Protein AF-A0A957V3U7-F1 (afdb_monomer_lite)

Secondary structure (DSSP, 8-state):
-BSSGGG--SS--PPPEEEETTEEEE-GGGG----TTHHHHT--B--HHHHHHHHHHHHTT-S---SPPPSSS-HHHHHHHTS-SEEPPPEEE--STTS--EEEEEEE-SSSEEEEETTTEEEEEEEEEETTEEEEEEEEGGGTEEEEEEE-BTT------

Sequence (161 aa):
TCWNVDGTTVLSVARGYEEVDGAWVEEPLAWMRSAGDTAAFGGLYTTVEELARWVALFLSAWPPREGDEPAVLRRASLREMQQAATARPPWLAGTALGEQAAPEAGGYGFGLFAGTAAGLGRIVQHAGGLPGFGSHMAWLPDRDLGVIAFANRTYAPAVPI

Radius of gyration: 17.79 Å; chains: 1; bounding box: 42×41×52 Å

Structure (mmCIF, N/CA/C/O backbone):
data_AF-A0A957V3U7-F1
#
_entry.id   AF-A0A957V3U7-F1
#
loop_
_atom_site.group_PDB
_atom_site.id
_atom_site.type_symbol
_atom_site.label_atom_id
_atom_site.label_alt_id
_atom_site.label_comp_id
_atom_site.label_asym_id
_atom_site.label_entity_id
_atom_site.label_seq_id
_atom_site.pdbx_PDB_ins_code
_atom_site.Cartn_x
_atom_site.Cartn_y
_atom_site.Cartn_z
_atom_site.occupancy
_atom_site.B_iso_or_equiv
_atom_site.auth_seq_id
_atom_site.auth_comp_id
_atom_site.auth_asym_id
_atom_site.auth_atom_id
_atom_site.pdbx_PDB_model_num
ATOM 1 N N . THR A 1 1 ? 8.847 -14.259 0.372 1.00 84.19 1 THR A N 1
ATOM 2 C CA . THR A 1 1 ? 9.355 -12.875 0.466 1.00 84.19 1 THR A CA 1
ATOM 3 C C . THR A 1 1 ? 10.841 -12.877 0.742 1.00 84.19 1 THR A C 1
ATOM 5 O O . THR A 1 1 ? 11.280 -13.671 1.566 1.00 84.19 1 THR A O 1
ATOM 8 N N . CYS A 1 2 ? 11.615 -12.037 0.055 1.00 87.81 2 CYS A N 1
ATOM 9 C CA . CYS A 1 2 ? 13.062 -11.904 0.253 1.00 87.81 2 CYS A CA 1
ATOM 10 C C . CYS A 1 2 ? 13.533 -10.471 -0.049 1.00 87.81 2 CYS A C 1
ATOM 12 O O . CYS A 1 2 ? 12.790 -9.681 -0.624 1.00 87.81 2 CYS A O 1
ATOM 14 N N . TRP A 1 3 ? 14.759 -10.135 0.350 1.00 85.38 3 TRP A N 1
ATOM 15 C CA . TRP A 1 3 ? 15.342 -8.801 0.137 1.00 85.38 3 TRP A CA 1
ATOM 16 C C . TRP A 1 3 ? 16.132 -8.690 -1.167 1.00 85.38 3 TRP A C 1
ATOM 18 O O . TRP A 1 3 ? 16.316 -7.615 -1.707 1.00 85.38 3 TRP A O 1
ATOM 28 N N . ASN A 1 4 ? 16.633 -9.797 -1.698 1.00 86.00 4 ASN A N 1
ATOM 29 C CA . ASN A 1 4 ? 17.407 -9.792 -2.933 1.00 86.00 4 ASN A CA 1
ATOM 30 C C . ASN A 1 4 ? 16.927 -10.939 -3.805 1.00 86.00 4 ASN A C 1
ATOM 32 O O . ASN A 1 4 ? 16.662 -12.016 -3.272 1.00 86.00 4 ASN A O 1
ATOM 36 N N . VAL A 1 5 ? 16.866 -10.720 -5.121 1.00 80.75 5 VAL A N 1
ATOM 37 C CA . VAL A 1 5 ? 16.423 -11.735 -6.089 1.00 80.75 5 VAL A CA 1
ATOM 38 C C . VAL A 1 5 ? 17.203 -13.046 -5.948 1.00 80.75 5 VAL A C 1
ATOM 40 O O . VAL A 1 5 ? 16.593 -14.107 -5.964 1.00 80.75 5 VAL A O 1
ATOM 43 N N . ASP A 1 6 ? 18.508 -12.990 -5.664 1.00 83.06 6 ASP A N 1
ATOM 44 C CA . ASP A 1 6 ? 19.353 -14.179 -5.444 1.00 83.06 6 ASP A CA 1
ATOM 45 C C . ASP A 1 6 ? 18.945 -15.010 -4.213 1.00 83.06 6 ASP A C 1
ATOM 47 O O . ASP A 1 6 ? 19.326 -16.169 -4.081 1.00 83.06 6 ASP A O 1
ATOM 51 N N . GLY A 1 7 ? 18.203 -14.411 -3.279 1.00 81.56 7 GLY A N 1
ATOM 52 C CA . GLY A 1 7 ? 17.672 -15.073 -2.088 1.00 81.56 7 GLY A CA 1
ATOM 53 C C . GLY A 1 7 ? 16.303 -15.717 -2.306 1.00 81.56 7 GLY A C 1
ATOM 54 O O . GLY A 1 7 ? 15.705 -16.207 -1.347 1.00 81.56 7 GLY A O 1
ATOM 55 N N . THR A 1 8 ? 15.769 -15.676 -3.528 1.00 81.06 8 THR A N 1
ATOM 56 C CA . THR A 1 8 ? 14.472 -16.264 -3.843 1.00 81.06 8 THR A CA 1
ATOM 57 C C . THR A 1 8 ? 14.552 -17.785 -3.949 1.00 81.06 8 THR A C 1
ATOM 59 O O . THR A 1 8 ? 15.500 -18.344 -4.493 1.00 81.06 8 THR A O 1
ATOM 62 N N . THR A 1 9 ? 13.525 -18.471 -3.452 1.00 76.12 9 TH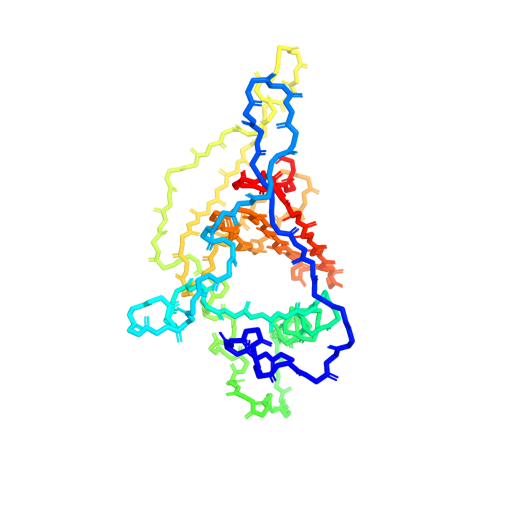R A N 1
ATOM 63 C CA . THR A 1 9 ? 13.354 -19.924 -3.613 1.00 76.12 9 THR A CA 1
ATOM 64 C C . THR A 1 9 ? 12.350 -20.274 -4.712 1.00 76.12 9 THR A C 1
ATOM 66 O O . THR A 1 9 ? 12.140 -21.453 -4.995 1.00 76.12 9 THR A O 1
ATOM 69 N N . VAL A 1 10 ? 11.709 -19.270 -5.326 1.00 75.19 10 VAL A N 1
ATOM 70 C CA . VAL A 1 10 ? 10.730 -19.479 -6.401 1.00 75.19 10 VAL A CA 1
ATOM 71 C C . VAL A 1 10 ? 11.396 -19.514 -7.774 1.00 75.19 10 VAL A C 1
ATOM 73 O O . VAL A 1 10 ? 12.395 -18.845 -8.017 1.00 75.19 10 VAL A O 1
ATOM 76 N N . LEU A 1 11 ? 10.799 -20.280 -8.689 1.00 64.69 11 LEU A N 1
ATOM 77 C CA . LEU A 1 11 ? 11.356 -20.544 -10.020 1.00 64.69 11 LEU A CA 1
ATOM 78 C C . LEU A 1 11 ? 11.263 -19.355 -10.990 1.00 64.69 11 LEU A C 1
ATOM 80 O O . LEU A 1 11 ? 11.970 -19.341 -11.993 1.00 64.69 11 LEU A O 1
ATOM 84 N N . SER A 1 12 ? 10.402 -18.366 -10.724 1.00 81.81 12 SER A N 1
ATOM 85 C CA . SER A 1 12 ? 10.216 -17.213 -11.610 1.00 81.81 12 SER A CA 1
ATOM 86 C C . SER A 1 12 ? 9.980 -15.922 -10.834 1.00 81.81 12 SER A C 1
ATOM 88 O O . SER A 1 12 ? 9.077 -15.853 -9.998 1.00 81.81 12 SER A O 1
ATOM 90 N N . VAL A 1 13 ? 10.743 -14.886 -11.173 1.00 88.31 13 VAL A N 1
ATOM 91 C CA . VAL A 1 13 ? 10.551 -13.508 -10.704 1.00 88.31 13 VAL A CA 1
ATOM 92 C C . VAL A 1 13 ? 10.207 -12.639 -11.913 1.00 88.31 13 VAL A C 1
ATOM 94 O O . VAL A 1 13 ? 10.735 -12.858 -13.005 1.00 88.31 13 VAL A O 1
ATOM 97 N N . ALA A 1 14 ? 9.286 -11.688 -11.740 1.00 90.81 14 ALA A N 1
ATOM 98 C CA . ALA A 1 14 ? 8.905 -10.770 -12.809 1.00 90.81 14 ALA A CA 1
ATOM 99 C C . ALA A 1 14 ? 10.104 -9.906 -13.223 1.00 90.81 14 ALA A C 1
ATOM 101 O O . ALA A 1 14 ? 10.810 -9.387 -12.363 1.00 90.81 14 ALA A O 1
ATOM 102 N N . ARG A 1 15 ? 10.314 -9.739 -14.533 1.00 91.62 15 ARG A N 1
ATOM 103 C CA . ARG A 1 15 ? 11.312 -8.800 -15.065 1.00 91.62 15 ARG A CA 1
ATOM 104 C C . ARG A 1 15 ? 10.721 -7.406 -15.163 1.00 91.62 15 ARG A C 1
ATOM 106 O O . ARG A 1 15 ? 9.551 -7.298 -15.531 1.00 91.62 15 ARG A O 1
ATOM 113 N N . GLY A 1 16 ? 11.514 -6.386 -14.858 1.00 93.00 16 GLY A N 1
ATOM 114 C CA . GLY A 1 16 ? 11.103 -4.989 -14.957 1.00 93.00 16 GLY A CA 1
ATOM 115 C C . GLY A 1 16 ? 11.431 -4.386 -16.319 1.00 93.00 16 GLY A C 1
ATOM 116 O O . GLY A 1 16 ? 12.449 -4.730 -16.918 1.00 93.00 16 GLY A O 1
ATOM 117 N N . TYR A 1 17 ? 10.573 -3.491 -16.803 1.00 94.69 17 TYR A N 1
ATOM 118 C CA . TYR A 1 17 ? 10.708 -2.877 -18.126 1.00 94.69 17 TYR A CA 1
ATOM 119 C C . TYR A 1 17 ? 10.544 -1.357 -18.083 1.00 94.69 17 TYR A C 1
ATOM 121 O O . TYR A 1 17 ? 9.759 -0.836 -17.295 1.00 94.69 17 TYR A O 1
ATOM 129 N N . GLU A 1 18 ? 11.209 -0.654 -18.989 1.00 94.88 18 GLU A N 1
ATOM 130 C CA . GLU A 1 18 ? 10.955 0.749 -19.322 1.00 94.88 18 GLU A CA 1
ATOM 131 C C . GLU A 1 18 ? 10.466 0.852 -20.777 1.00 94.88 18 GLU A C 1
ATOM 133 O O . GLU A 1 18 ? 10.725 -0.026 -21.603 1.00 94.88 18 GLU A O 1
ATOM 138 N N . GLU A 1 19 ? 9.714 1.905 -21.089 1.00 92.25 19 GLU A N 1
ATOM 139 C CA . GLU A 1 19 ? 9.327 2.223 -22.462 1.00 92.25 19 GLU A CA 1
ATOM 140 C C . GLU A 1 19 ? 10.320 3.228 -23.055 1.00 92.25 19 GLU A C 1
ATOM 142 O O . GLU A 1 19 ? 10.407 4.362 -22.589 1.00 92.25 19 GLU A O 1
ATOM 147 N N . VAL A 1 20 ? 11.043 2.819 -24.097 1.00 93.31 20 VAL A N 1
ATOM 148 C CA . VAL A 1 20 ? 12.024 3.647 -24.812 1.00 93.31 20 VAL A CA 1
ATOM 149 C C . VAL A 1 20 ? 11.643 3.665 -26.286 1.00 93.31 20 VAL A C 1
ATOM 151 O O . VAL A 1 20 ? 11.543 2.611 -26.911 1.00 93.31 20 VAL A O 1
ATOM 154 N N . ASP A 1 21 ? 11.382 4.854 -26.835 1.00 93.94 21 ASP A N 1
ATOM 155 C CA . ASP A 1 21 ? 10.975 5.053 -28.236 1.00 93.94 21 ASP A CA 1
ATOM 156 C C . ASP A 1 21 ? 9.797 4.153 -28.683 1.00 93.94 21 ASP A C 1
ATOM 158 O O . ASP A 1 21 ? 9.738 3.678 -29.817 1.00 93.94 21 ASP A O 1
ATOM 162 N N . GLY A 1 22 ? 8.843 3.901 -27.776 1.00 91.69 22 GLY A N 1
ATOM 163 C CA . GLY A 1 22 ? 7.665 3.057 -28.024 1.00 91.69 22 GLY A CA 1
ATOM 164 C C . GLY A 1 22 ? 7.927 1.544 -27.970 1.00 91.69 22 GLY A C 1
ATOM 165 O O . GLY A 1 22 ? 7.033 0.758 -28.289 1.00 91.69 22 GLY A O 1
ATOM 166 N N . ALA A 1 23 ? 9.126 1.118 -27.565 1.00 93.75 23 ALA A N 1
ATOM 167 C CA . ALA A 1 23 ? 9.478 -0.279 -27.341 1.00 93.75 23 ALA A CA 1
ATOM 168 C C . ALA A 1 23 ? 9.684 -0.575 -25.849 1.00 93.75 23 ALA A C 1
ATOM 170 O O . ALA A 1 23 ? 10.213 0.244 -25.099 1.00 93.75 23 ALA A O 1
ATOM 171 N N . TRP A 1 24 ? 9.305 -1.781 -25.423 1.00 93.75 24 TRP A N 1
ATOM 172 C CA . TRP A 1 24 ? 9.586 -2.274 -24.075 1.00 93.75 24 TRP A CA 1
ATOM 173 C C . TRP A 1 24 ? 11.013 -2.809 -23.998 1.00 93.75 24 TRP A C 1
ATOM 175 O O . TRP A 1 24 ? 11.347 -3.792 -24.664 1.00 93.75 24 TRP A O 1
ATOM 185 N N . VAL A 1 25 ? 11.837 -2.183 -23.166 1.00 95.44 25 VAL A N 1
ATOM 186 C CA . VAL A 1 25 ? 13.231 -2.569 -22.924 1.00 95.44 25 VAL A CA 1
ATOM 187 C C . VAL A 1 25 ? 13.364 -3.024 -21.475 1.00 95.44 25 VAL A C 1
ATOM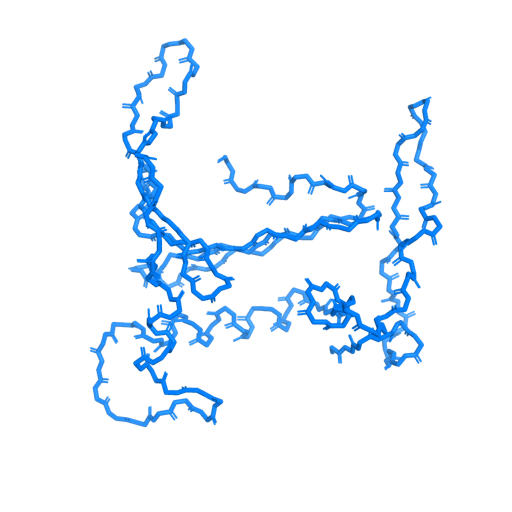 189 O O . VAL A 1 25 ? 12.765 -2.432 -20.583 1.00 95.44 25 VAL A O 1
ATOM 192 N N . GLU A 1 26 ? 14.097 -4.113 -21.229 1.00 94.88 26 GLU A N 1
ATOM 193 C CA . GLU A 1 26 ? 14.347 -4.581 -19.859 1.00 94.88 26 GLU A CA 1
ATOM 194 C C . GLU A 1 26 ? 15.149 -3.520 -19.089 1.00 94.88 26 GLU A C 1
ATOM 196 O O . GLU A 1 26 ? 16.177 -3.049 -19.572 1.00 94.88 26 GLU A O 1
ATOM 201 N N . GLU A 1 27 ? 14.663 -3.143 -17.907 1.00 93.44 27 GLU A N 1
ATOM 202 C CA . GLU A 1 27 ? 15.236 -2.078 -17.084 1.00 93.44 27 GLU A CA 1
ATOM 203 C C . GLU A 1 27 ? 16.462 -2.599 -16.307 1.00 93.44 27 GLU A C 1
ATOM 205 O O . GLU A 1 27 ? 16.311 -3.470 -15.442 1.00 93.44 27 GLU A O 1
ATOM 210 N N . PRO A 1 28 ? 17.676 -2.066 -16.544 1.00 85.56 28 PRO A N 1
ATOM 211 C CA . PRO A 1 28 ? 18.885 -2.535 -15.866 1.00 85.56 28 PRO A CA 1
ATOM 212 C C . PRO A 1 28 ? 18.845 -2.395 -14.339 1.00 85.56 28 PRO A C 1
ATOM 214 O O . PRO A 1 28 ? 19.421 -3.222 -13.629 1.00 85.56 28 PRO A O 1
ATOM 217 N N . LEU A 1 29 ? 18.171 -1.365 -13.817 1.00 83.25 29 LEU A N 1
ATOM 218 C CA . LEU A 1 29 ? 18.064 -1.113 -12.378 1.00 83.25 29 LEU A CA 1
ATOM 219 C C . LEU A 1 29 ? 16.953 -1.922 -11.691 1.00 83.25 29 LEU A C 1
ATOM 221 O O . LEU A 1 29 ? 16.862 -1.895 -10.463 1.00 83.25 29 LEU A O 1
ATOM 225 N N . ALA A 1 30 ? 16.153 -2.688 -12.441 1.00 81.12 30 ALA A N 1
ATOM 226 C CA . ALA A 1 30 ? 15.091 -3.539 -11.901 1.00 81.12 30 ALA A CA 1
ATOM 227 C C . ALA A 1 30 ? 15.636 -4.565 -10.892 1.00 81.12 30 ALA A C 1
ATOM 229 O O . ALA A 1 30 ? 14.970 -4.937 -9.931 1.00 81.12 30 ALA A O 1
ATOM 230 N N . TRP A 1 31 ? 16.884 -4.990 -11.075 1.00 78.81 31 TRP A N 1
ATOM 231 C CA . TRP A 1 31 ? 17.537 -5.999 -10.243 1.00 78.81 31 TRP A CA 1
ATOM 232 C C . TRP A 1 31 ? 18.483 -5.397 -9.205 1.00 78.81 31 TRP A C 1
ATOM 234 O O . TRP A 1 31 ? 19.395 -6.073 -8.721 1.00 78.81 31 TRP A O 1
ATOM 244 N N . MET A 1 32 ? 18.298 -4.116 -8.869 1.00 78.00 32 MET A N 1
ATOM 245 C CA . MET A 1 32 ? 19.089 -3.464 -7.835 1.00 78.00 32 MET A CA 1
ATOM 246 C C . MET A 1 32 ? 19.007 -4.267 -6.531 1.00 78.00 32 MET A C 1
ATOM 248 O O . MET A 1 32 ? 17.928 -4.632 -6.053 1.00 78.00 32 MET A O 1
ATOM 252 N N . ARG A 1 33 ? 20.177 -4.558 -5.953 1.00 81.81 33 ARG A N 1
ATOM 253 C CA . ARG A 1 33 ? 20.256 -5.244 -4.664 1.00 81.81 33 ARG A CA 1
ATOM 254 C C . ARG A 1 33 ? 19.745 -4.323 -3.564 1.00 81.81 33 ARG A C 1
ATOM 256 O O . ARG A 1 33 ? 20.143 -3.165 -3.480 1.00 81.81 33 ARG A O 1
ATOM 263 N N . SER A 1 34 ? 18.929 -4.881 -2.683 1.00 82.81 34 SER A N 1
ATOM 264 C CA . SER A 1 34 ? 18.507 -4.257 -1.436 1.00 82.81 34 SER A CA 1
ATOM 265 C C . SER A 1 34 ? 19.693 -4.187 -0.475 1.00 82.81 34 SER A C 1
ATOM 267 O O . SER A 1 34 ? 19.950 -5.126 0.287 1.00 82.81 34 SER A O 1
ATOM 269 N N . ALA A 1 35 ? 20.435 -3.084 -0.524 1.00 80.56 35 ALA A N 1
ATOM 270 C CA . ALA A 1 35 ? 21.587 -2.802 0.327 1.00 80.56 35 ALA A CA 1
ATOM 271 C C . ALA A 1 35 ? 21.643 -1.314 0.716 1.00 80.56 35 ALA A C 1
ATOM 273 O O . ALA A 1 35 ? 21.176 -0.445 -0.024 1.00 80.56 35 ALA A O 1
ATOM 274 N N . GLY A 1 36 ? 22.221 -1.019 1.885 1.00 81.88 36 GLY A N 1
ATOM 275 C CA . GLY A 1 36 ? 22.235 0.341 2.430 1.00 81.88 36 GLY A CA 1
ATOM 276 C C . GLY A 1 36 ? 20.812 0.875 2.595 1.00 81.88 36 GLY A C 1
ATOM 277 O O . GLY A 1 36 ? 19.919 0.143 3.024 1.00 81.88 36 GLY A O 1
ATOM 278 N N . ASP A 1 37 ? 20.589 2.122 2.194 1.00 75.31 37 ASP A N 1
ATOM 279 C CA . ASP A 1 37 ? 19.302 2.800 2.371 1.00 75.31 37 ASP A CA 1
ATOM 280 C C . ASP A 1 37 ? 18.158 2.132 1.595 1.00 75.31 37 ASP A C 1
ATOM 282 O O . ASP A 1 37 ? 17.022 2.105 2.068 1.00 75.31 37 ASP A O 1
ATOM 286 N N . THR A 1 38 ? 18.444 1.517 0.439 1.00 76.00 38 THR A N 1
ATOM 287 C CA . THR A 1 38 ? 17.414 0.863 -0.398 1.00 76.00 38 THR A CA 1
ATOM 288 C C . THR A 1 38 ? 16.710 -0.283 0.328 1.00 76.00 38 THR A C 1
ATOM 290 O O . THR A 1 38 ? 15.525 -0.532 0.092 1.00 76.00 38 THR A O 1
ATOM 293 N N . ALA A 1 39 ? 17.394 -0.922 1.283 1.00 76.25 39 ALA A N 1
ATOM 294 C CA . ALA A 1 39 ? 16.801 -1.958 2.114 1.00 76.25 39 ALA A CA 1
ATOM 295 C C . ALA A 1 39 ? 15.699 -1.430 3.038 1.00 76.25 39 ALA A C 1
ATOM 297 O O . ALA A 1 39 ? 14.784 -2.175 3.376 1.00 76.25 39 ALA A O 1
ATOM 298 N N . ALA A 1 40 ? 15.750 -0.154 3.420 1.00 80.50 40 ALA A N 1
ATOM 299 C CA . ALA A 1 40 ? 14.768 0.429 4.322 1.00 80.50 40 ALA A CA 1
ATOM 300 C C . ALA A 1 40 ? 13.486 0.887 3.607 1.00 80.50 40 ALA A C 1
ATOM 302 O O . ALA A 1 40 ? 12.427 0.872 4.228 1.00 80.50 40 ALA A O 1
ATOM 303 N N . PHE A 1 41 ? 13.561 1.295 2.332 1.00 83.00 41 PHE A N 1
ATOM 304 C CA . PHE A 1 41 ? 12.433 1.965 1.663 1.00 83.00 41 PHE A CA 1
ATOM 305 C C . PHE A 1 41 ? 11.879 1.271 0.410 1.00 83.00 41 PHE A C 1
ATOM 307 O O . PHE A 1 41 ? 10.804 1.656 -0.044 1.00 83.00 41 PHE A O 1
ATOM 314 N N . GLY A 1 42 ? 12.561 0.275 -0.169 1.00 83.00 42 GLY A N 1
ATOM 315 C CA . GLY A 1 42 ? 12.103 -0.306 -1.442 1.00 83.00 42 GLY A CA 1
ATOM 316 C C . GLY A 1 42 ? 12.623 -1.697 -1.800 1.00 83.00 42 GLY A C 1
ATOM 317 O O . GLY A 1 42 ? 12.244 -2.231 -2.831 1.00 83.00 42 GLY A O 1
ATOM 318 N N . GLY A 1 43 ? 13.464 -2.317 -0.978 1.00 83.50 43 GLY A N 1
ATOM 319 C CA . GLY A 1 43 ? 14.173 -3.546 -1.349 1.00 83.50 43 GLY A CA 1
ATOM 320 C C . GLY A 1 43 ? 13.392 -4.864 -1.256 1.00 83.50 43 GLY A C 1
ATOM 321 O O . GLY A 1 43 ? 13.999 -5.926 -1.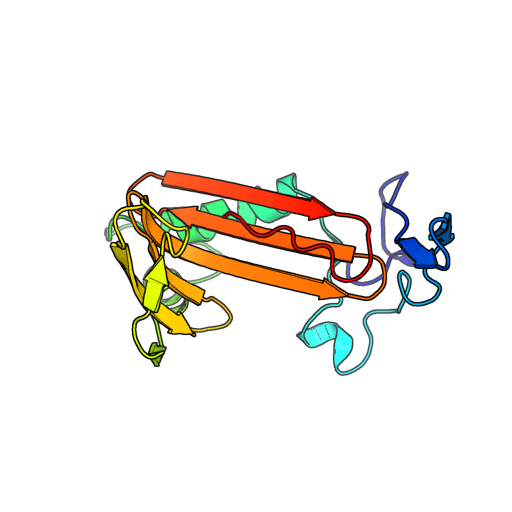353 1.00 83.50 43 GLY A O 1
ATOM 322 N N . LEU A 1 44 ? 12.079 -4.851 -1.004 1.00 88.06 44 LEU A N 1
ATOM 323 C CA . LEU A 1 44 ? 11.331 -6.083 -0.738 1.00 88.06 44 LEU A CA 1
ATOM 324 C C . LEU A 1 44 ? 10.812 -6.742 -2.025 1.00 88.06 44 LEU A C 1
ATOM 326 O O . LEU A 1 44 ? 9.958 -6.193 -2.715 1.00 88.06 44 LEU A O 1
ATOM 330 N N . TYR A 1 45 ? 11.226 -7.984 -2.268 1.00 88.44 45 TYR A N 1
ATOM 331 C CA . TYR A 1 45 ? 10.637 -8.862 -3.277 1.00 88.44 45 TYR A CA 1
ATOM 332 C C . TYR A 1 45 ? 9.564 -9.738 -2.626 1.00 88.44 45 TYR A C 1
ATOM 334 O O . TYR A 1 45 ? 9.830 -10.520 -1.703 1.00 88.44 45 TYR A O 1
ATOM 342 N N . THR A 1 46 ? 8.331 -9.619 -3.108 1.00 91.12 46 THR A N 1
ATOM 343 C CA . THR A 1 46 ? 7.157 -10.251 -2.500 1.00 91.12 46 THR A CA 1
ATOM 344 C C . THR A 1 46 ? 6.144 -10.693 -3.558 1.00 91.12 46 THR A C 1
ATOM 346 O O . THR A 1 46 ? 6.331 -10.465 -4.751 1.00 91.12 46 THR A O 1
ATOM 349 N N . THR A 1 47 ? 5.073 -11.351 -3.123 1.00 92.44 47 THR A N 1
ATOM 350 C CA . THR A 1 47 ? 3.942 -11.746 -3.969 1.00 92.44 47 THR A CA 1
ATOM 351 C C . THR A 1 47 ? 2.672 -11.031 -3.519 1.00 92.44 47 THR A C 1
ATOM 353 O O . THR A 1 47 ? 2.593 -10.510 -2.403 1.00 92.44 47 THR A O 1
ATOM 356 N N . VAL A 1 48 ? 1.653 -11.029 -4.383 1.00 94.44 48 VAL A N 1
ATOM 357 C CA . VAL A 1 48 ? 0.318 -10.522 -4.028 1.00 94.44 48 VAL A CA 1
ATOM 358 C C . VAL A 1 48 ? -0.246 -11.284 -2.828 1.00 94.44 48 VAL A C 1
ATOM 360 O O . VAL A 1 48 ? -0.842 -10.678 -1.948 1.00 94.44 48 VAL A O 1
ATOM 363 N N . GLU A 1 49 ? -0.010 -12.595 -2.750 1.00 94.81 49 GLU A N 1
ATOM 364 C CA . GLU A 1 49 ? -0.487 -13.441 -1.652 1.00 94.81 49 GLU A CA 1
ATOM 365 C C . GLU A 1 49 ? 0.128 -13.052 -0.295 1.00 94.81 49 GLU A C 1
ATOM 367 O O . GLU A 1 49 ? -0.575 -12.959 0.712 1.00 94.81 49 GLU A O 1
ATOM 372 N N . GLU A 1 50 ? 1.431 -12.767 -0.263 1.00 93.94 50 GLU A N 1
ATOM 373 C CA . GLU A 1 50 ? 2.116 -12.327 0.957 1.00 93.94 50 GLU A CA 1
ATOM 374 C C . GLU A 1 50 ? 1.686 -10.916 1.374 1.00 93.94 50 GLU A C 1
ATOM 376 O O . GLU A 1 50 ? 1.434 -10.668 2.555 1.00 93.94 50 GLU A O 1
ATOM 381 N N . LEU A 1 51 ? 1.529 -9.989 0.419 1.00 95.00 51 LEU A N 1
ATOM 382 C CA . LEU A 1 51 ? 0.965 -8.675 0.734 1.00 95.00 51 LEU A CA 1
ATOM 383 C C . LEU A 1 51 ? -0.502 -8.764 1.166 1.00 95.00 51 LEU A C 1
ATOM 385 O O . LEU A 1 51 ? -0.915 -7.977 2.010 1.00 95.00 51 LEU A O 1
ATOM 389 N N . ALA A 1 52 ? -1.281 -9.728 0.672 1.00 96.94 52 ALA A N 1
ATOM 390 C CA . ALA A 1 52 ? -2.658 -9.927 1.118 1.00 96.94 52 ALA A CA 1
ATOM 391 C C . ALA A 1 52 ? -2.715 -10.334 2.596 1.00 96.94 52 ALA A C 1
ATOM 393 O O . ALA A 1 52 ? -3.546 -9.811 3.335 1.00 96.94 52 ALA A O 1
ATOM 394 N N . ARG A 1 53 ? -1.790 -11.184 3.067 1.00 96.25 53 ARG A N 1
ATOM 395 C CA . ARG A 1 53 ? -1.639 -11.483 4.506 1.00 96.25 53 ARG A CA 1
ATOM 396 C C . ARG A 1 53 ? -1.299 -10.233 5.318 1.00 96.25 53 ARG A C 1
ATOM 398 O O . ARG A 1 53 ? -1.842 -10.034 6.402 1.00 96.25 53 ARG A O 1
ATOM 405 N N . TRP A 1 54 ? -0.422 -9.382 4.791 1.00 95.38 54 TRP A N 1
ATOM 406 C CA . TRP A 1 54 ? -0.047 -8.122 5.432 1.00 95.38 54 TRP A CA 1
ATOM 407 C C . TRP A 1 54 ? -1.213 -7.120 5.486 1.00 95.38 54 TRP A C 1
ATOM 409 O O . TRP A 1 54 ? -1.482 -6.555 6.543 1.00 95.38 54 TRP A O 1
ATOM 419 N N . VAL A 1 55 ? -1.979 -6.960 4.403 1.00 97.50 55 VAL A N 1
ATOM 420 C CA . VAL A 1 55 ? -3.201 -6.136 4.389 1.00 97.50 55 VAL A CA 1
ATOM 421 C C . VAL A 1 55 ? -4.253 -6.706 5.346 1.00 97.50 55 VAL A C 1
ATOM 423 O O . VAL A 1 55 ? -4.860 -5.953 6.105 1.00 97.50 55 VAL A O 1
ATOM 426 N N . ALA A 1 56 ? -4.422 -8.031 5.390 1.00 97.12 56 ALA A N 1
ATOM 427 C CA . ALA A 1 56 ? -5.334 -8.688 6.325 1.00 97.12 56 ALA A CA 1
ATOM 428 C C . ALA A 1 56 ? -4.954 -8.426 7.793 1.00 97.12 56 ALA A C 1
ATOM 430 O O . ALA A 1 56 ? -5.836 -8.241 8.632 1.00 97.12 56 ALA A O 1
ATOM 431 N N . LEU A 1 57 ? -3.657 -8.329 8.114 1.00 97.19 57 LEU A N 1
ATOM 432 C CA . LEU A 1 57 ? -3.204 -7.919 9.446 1.00 97.19 57 LEU A CA 1
ATOM 433 C C . LEU A 1 57 ? -3.698 -6.502 9.793 1.00 97.19 57 LEU A C 1
ATOM 435 O O . LEU A 1 57 ? -4.218 -6.299 10.891 1.00 97.19 57 LEU A O 1
ATOM 439 N N . PHE A 1 58 ? -3.606 -5.538 8.872 1.00 97.75 58 PHE A N 1
ATOM 440 C CA . PHE A 1 58 ? -4.122 -4.179 9.095 1.00 97.75 58 PHE A CA 1
ATOM 441 C C . PHE A 1 58 ? -5.645 -4.117 9.200 1.00 97.75 58 PHE A C 1
ATOM 443 O O . PHE A 1 58 ? -6.161 -3.405 10.069 1.00 97.75 58 PHE A O 1
ATOM 450 N N . LEU A 1 59 ? -6.356 -4.869 8.357 1.00 97.75 59 LEU A N 1
ATOM 451 C CA . LEU A 1 59 ? -7.814 -4.984 8.403 1.00 97.75 59 LEU A CA 1
ATOM 452 C C . LEU A 1 59 ? -8.284 -5.589 9.730 1.00 97.75 59 LEU A C 1
ATOM 454 O O . LEU A 1 59 ? -9.206 -5.059 10.345 1.00 97.75 59 LEU A O 1
ATOM 458 N N . SER A 1 60 ? -7.567 -6.588 10.258 1.00 96.00 60 SER A N 1
ATOM 459 C CA . SER A 1 60 ? -7.888 -7.234 11.542 1.00 96.00 60 SER A CA 1
ATOM 460 C C . SER A 1 60 ? -7.875 -6.287 12.753 1.00 96.00 60 SER A C 1
ATOM 462 O O . SER A 1 60 ? -8.366 -6.637 13.834 1.00 96.00 60 SER A O 1
ATOM 464 N N . ALA A 1 61 ? -7.315 -5.081 12.589 1.00 96.62 61 ALA A N 1
ATOM 465 C CA . ALA A 1 61 ? -7.315 -4.043 13.608 1.00 96.62 61 ALA A CA 1
ATOM 466 C C . ALA A 1 61 ? -8.679 -3.351 13.794 1.00 96.62 61 ALA A C 1
ATOM 468 O O . ALA A 1 61 ? -8.847 -2.594 14.763 1.00 96.62 61 ALA A O 1
ATOM 469 N N . TRP A 1 62 ? -9.630 -3.632 12.897 1.00 95.62 62 TRP A N 1
ATOM 470 C CA . TRP A 1 62 ? -10.966 -3.054 12.841 1.00 95.62 62 TRP A CA 1
ATOM 471 C C . TRP A 1 62 ? -12.063 -4.140 12.843 1.00 95.62 62 TRP A C 1
ATOM 473 O O . TRP A 1 62 ? -11.855 -5.221 12.299 1.00 95.62 62 TRP A O 1
ATOM 483 N N . PRO A 1 63 ? -13.234 -3.870 13.453 1.00 95.19 63 PRO A N 1
ATOM 484 C CA . PRO A 1 63 ? -13.495 -2.756 14.368 1.00 95.19 63 PRO A CA 1
ATOM 485 C C . PRO A 1 63 ? -12.671 -2.881 15.671 1.00 95.19 63 PRO A C 1
ATOM 487 O O . PRO A 1 63 ? -12.143 -3.955 15.975 1.00 95.19 63 PRO A O 1
ATOM 490 N N . PRO A 1 64 ? -12.522 -1.797 16.460 1.00 93.88 64 PRO A N 1
ATOM 491 C CA . PRO A 1 64 ? -11.838 -1.862 17.745 1.00 93.88 64 PRO A CA 1
ATOM 492 C C . PRO A 1 64 ? -12.536 -2.857 18.671 1.00 93.88 64 PRO A C 1
ATOM 494 O O . PRO A 1 64 ? -13.754 -2.821 18.837 1.00 93.88 64 PRO A O 1
ATOM 497 N N . ARG A 1 65 ? -11.750 -3.745 19.272 1.00 94.25 65 ARG A N 1
ATOM 498 C CA . ARG A 1 65 ? -12.229 -4.787 20.176 1.00 94.25 65 ARG A CA 1
ATOM 499 C C . ARG A 1 65 ? -11.138 -5.189 21.156 1.00 94.25 65 ARG A C 1
ATOM 501 O O . ARG A 1 65 ? -9.951 -4.995 20.871 1.00 94.25 65 ARG A O 1
ATOM 508 N N . GLU A 1 66 ? -11.571 -5.789 22.255 1.00 92.00 66 GLU A N 1
ATOM 509 C CA . GLU A 1 66 ? -10.724 -6.486 23.222 1.00 92.00 66 GLU A CA 1
ATOM 510 C C . GLU A 1 66 ? -10.431 -7.930 22.766 1.00 92.00 66 GLU A C 1
ATOM 512 O O . GLU A 1 66 ? -11.030 -8.433 21.805 1.00 92.00 66 GLU A O 1
ATOM 517 N N . GLY A 1 67 ? -9.508 -8.597 23.461 1.00 92.31 67 GLY A N 1
ATOM 518 C CA . GLY A 1 67 ? -9.119 -9.993 23.230 1.00 92.31 67 GLY A CA 1
ATOM 519 C C . GLY A 1 67 ? -7.705 -10.139 22.668 1.00 92.31 67 GLY A C 1
ATOM 520 O O . GLY A 1 67 ? -6.898 -9.216 22.759 1.00 92.31 67 GLY A O 1
ATOM 521 N N . ASP A 1 68 ? -7.419 -11.301 22.081 1.00 94.25 68 ASP A N 1
ATOM 522 C CA . ASP A 1 68 ? -6.064 -11.673 21.658 1.00 94.25 68 ASP A CA 1
ATOM 523 C C . ASP A 1 68 ? -5.437 -10.651 20.709 1.00 94.25 68 ASP A C 1
ATOM 525 O O . ASP A 1 68 ? -6.049 -10.220 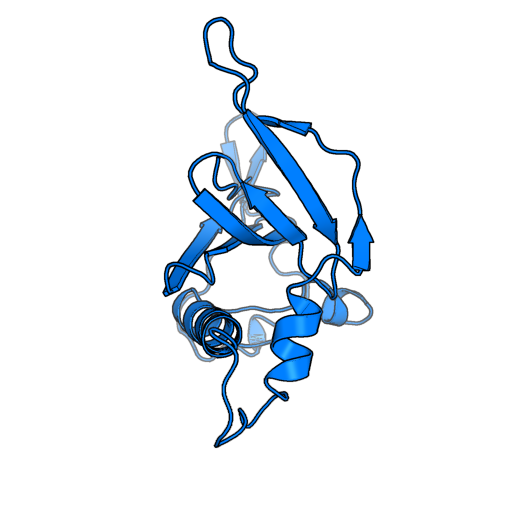19.727 1.00 94.25 68 ASP A O 1
ATOM 529 N N . GLU A 1 69 ? -4.201 -10.265 21.008 1.00 95.88 69 GLU A N 1
ATOM 530 C CA . GLU A 1 69 ? -3.428 -9.313 20.217 1.00 95.88 69 GLU A CA 1
ATOM 531 C C . GLU A 1 69 ? -2.707 -10.010 19.052 1.00 95.88 69 GLU A C 1
ATOM 533 O O . GLU A 1 69 ? -2.269 -11.156 19.195 1.00 95.88 69 GLU A O 1
ATOM 538 N N . PRO A 1 70 ? -2.531 -9.338 17.898 1.00 93.81 70 PRO A N 1
ATOM 539 C CA . PRO A 1 70 ? -1.723 -9.888 16.821 1.00 93.81 70 PRO A CA 1
ATOM 540 C C . PRO A 1 70 ? -0.271 -10.091 17.267 1.00 93.81 70 PRO A C 1
ATOM 542 O O . PRO A 1 70 ? 0.306 -9.256 17.962 1.00 93.81 70 PRO A O 1
ATOM 545 N N . ALA A 1 71 ? 0.344 -11.182 16.812 1.00 91.31 71 ALA A N 1
ATOM 546 C CA . ALA A 1 71 ? 1.686 -11.575 17.246 1.00 91.31 71 ALA A CA 1
ATOM 547 C C . ALA A 1 71 ? 2.795 -10.581 16.845 1.00 91.31 71 ALA A C 1
ATOM 549 O O . ALA A 1 71 ? 3.824 -10.509 17.509 1.00 91.31 71 ALA A O 1
ATOM 550 N N . VAL A 1 72 ? 2.602 -9.835 15.751 1.00 93.81 72 VAL A N 1
ATOM 551 C CA . VAL A 1 72 ? 3.627 -8.943 15.182 1.00 93.81 72 VAL A CA 1
ATOM 552 C C . VAL A 1 72 ? 3.571 -7.544 15.792 1.00 93.81 72 VAL A C 1
ATOM 554 O O . VAL A 1 72 ? 4.605 -6.963 16.110 1.00 93.81 72 VAL A O 1
ATOM 557 N N . LEU A 1 73 ? 2.369 -6.984 15.937 1.00 96.00 73 LEU A N 1
ATOM 558 C CA . LEU A 1 73 ? 2.164 -5.623 16.416 1.00 96.00 73 LEU A CA 1
ATOM 559 C C . LEU A 1 73 ? 0.801 -5.509 17.103 1.00 96.00 73 LEU A C 1
ATOM 561 O O . LEU A 1 73 ? -0.178 -6.103 16.653 1.00 96.00 73 LEU A O 1
ATOM 565 N N . ARG A 1 74 ? 0.726 -4.709 18.173 1.00 96.69 74 ARG A N 1
ATOM 566 C CA . ARG A 1 74 ? -0.530 -4.456 18.892 1.00 96.69 74 ARG A CA 1
ATOM 567 C C . ARG A 1 74 ? -1.590 -3.881 17.957 1.00 96.69 74 ARG A C 1
ATOM 569 O O . ARG A 1 74 ? -1.297 -3.009 17.136 1.00 96.69 74 ARG A O 1
ATOM 576 N N . ARG A 1 75 ? -2.849 -4.264 18.176 1.00 97.12 75 ARG A N 1
ATOM 577 C CA . ARG A 1 75 ? -4.023 -3.750 17.459 1.00 97.12 75 ARG A CA 1
ATOM 578 C C . ARG A 1 75 ? -4.070 -2.225 17.475 1.00 97.12 75 ARG A C 1
ATOM 580 O O . ARG A 1 75 ? -4.372 -1.607 16.461 1.00 97.12 75 ARG A O 1
ATOM 587 N N . ALA A 1 76 ? -3.750 -1.615 18.617 1.00 96.75 76 ALA A N 1
ATOM 588 C CA . ALA A 1 76 ? -3.704 -0.161 18.758 1.00 96.75 76 ALA A CA 1
ATOM 589 C C . ALA A 1 76 ? -2.679 0.487 17.814 1.00 96.75 76 ALA A C 1
ATOM 591 O O . ALA A 1 76 ? -3.029 1.431 17.114 1.00 96.75 76 ALA A O 1
ATOM 592 N N . SER A 1 77 ? -1.467 -0.060 17.724 1.00 97.44 77 SER A N 1
ATOM 593 C CA . SER A 1 77 ? -0.419 0.453 16.836 1.00 97.44 77 SER A CA 1
ATOM 594 C C . SER A 1 77 ? -0.742 0.201 15.360 1.00 97.44 77 SER A C 1
ATOM 596 O O . SER A 1 77 ? -0.529 1.078 14.534 1.00 97.44 77 SER A O 1
ATOM 598 N N . LEU A 1 78 ? -1.360 -0.936 15.015 1.00 97.50 78 LEU A N 1
ATOM 599 C CA . LEU A 1 78 ? -1.872 -1.159 13.655 1.00 97.50 78 LEU A CA 1
ATOM 600 C C . LEU A 1 78 ? -2.926 -0.117 13.260 1.00 97.50 78 LEU A C 1
ATOM 602 O O . LEU A 1 78 ? -2.972 0.296 12.105 1.00 97.50 78 LEU A O 1
ATOM 606 N N . ARG A 1 79 ? -3.781 0.322 14.193 1.00 96.94 79 ARG A N 1
ATOM 607 C CA . ARG A 1 79 ? -4.720 1.427 13.937 1.00 96.94 79 ARG A CA 1
ATOM 608 C C . ARG A 1 79 ? -4.012 2.772 13.842 1.00 96.94 79 ARG A C 1
ATOM 610 O O . ARG A 1 79 ? -4.399 3.576 13.007 1.00 96.94 79 ARG A O 1
ATOM 617 N N . GLU A 1 80 ? -3.001 3.002 14.671 1.00 97.12 80 GLU A N 1
ATOM 618 C CA . GLU A 1 80 ? -2.210 4.234 14.681 1.00 97.12 80 GLU A CA 1
ATOM 619 C C . GLU A 1 80 ? -1.498 4.461 13.340 1.00 97.12 80 GLU A C 1
ATOM 621 O O . GLU A 1 80 ? -1.575 5.547 12.776 1.00 97.12 80 GLU A O 1
ATOM 626 N N . MET A 1 81 ? -0.906 3.413 12.757 1.00 97.69 81 MET A N 1
ATOM 627 C CA . MET A 1 81 ? -0.308 3.486 11.418 1.00 97.69 81 MET A CA 1
ATOM 628 C C . MET A 1 81 ? -1.325 3.885 10.335 1.00 97.69 81 MET A C 1
ATOM 630 O O . MET A 1 81 ? -0.960 4.538 9.362 1.00 97.69 81 MET A O 1
ATOM 634 N N . GLN A 1 82 ? -2.598 3.517 10.519 1.00 97.25 82 GLN A N 1
ATOM 635 C CA . GLN A 1 82 ? -3.718 3.788 9.610 1.00 97.25 82 GLN A CA 1
ATOM 636 C C . GLN A 1 82 ? -4.399 5.147 9.871 1.00 97.25 82 GLN A C 1
ATOM 638 O O . GLN A 1 82 ? -5.518 5.376 9.409 1.00 97.25 82 GLN A O 1
ATOM 643 N N . GLN A 1 83 ? -3.765 6.043 10.631 1.00 95.50 83 GLN A N 1
ATOM 644 C CA . GLN A 1 83 ? -4.248 7.398 10.896 1.00 95.50 83 GLN A CA 1
ATOM 645 C C . GLN A 1 83 ? -3.260 8.430 10.360 1.00 95.50 83 GLN A C 1
ATOM 647 O O . GLN A 1 83 ? -2.048 8.250 10.434 1.00 95.50 83 GLN A O 1
ATOM 652 N N . ALA A 1 84 ? -3.780 9.536 9.827 1.00 95.44 84 ALA A N 1
ATOM 653 C CA . ALA A 1 84 ? -2.943 10.632 9.364 1.00 95.44 84 ALA A CA 1
ATOM 654 C C . ALA A 1 84 ? -2.263 11.320 10.560 1.00 95.44 84 ALA A C 1
ATOM 656 O O . ALA A 1 84 ? -2.917 12.016 11.334 1.00 95.44 84 ALA A O 1
ATOM 657 N N . ALA A 1 85 ? -0.946 11.156 10.677 1.00 94.75 85 ALA A N 1
ATOM 658 C CA . ALA A 1 85 ? -0.111 11.901 11.616 1.00 94.75 85 ALA A CA 1
ATOM 659 C C . ALA A 1 85 ? 0.194 13.313 11.088 1.00 94.75 85 ALA A C 1
ATOM 661 O O . ALA A 1 85 ? 0.372 14.254 11.856 1.00 94.75 85 ALA A O 1
ATOM 662 N N . THR A 1 86 ? 0.243 13.478 9.764 1.00 96.19 86 THR A N 1
ATOM 663 C CA . THR A 1 86 ? 0.371 14.772 9.083 1.00 96.19 86 THR A CA 1
ATOM 664 C C . THR A 1 86 ? -0.727 14.909 8.037 1.00 96.19 86 THR A C 1
ATOM 666 O O . THR A 1 86 ? -0.760 14.155 7.064 1.00 96.19 86 THR A O 1
ATOM 669 N N . ALA A 1 87 ? -1.628 15.871 8.234 1.00 94.81 87 ALA A N 1
ATOM 670 C CA . ALA A 1 87 ? -2.724 16.141 7.310 1.00 94.81 87 ALA A CA 1
ATOM 671 C C . ALA A 1 87 ? -2.230 16.791 6.009 1.00 94.81 87 ALA A C 1
ATOM 673 O O . ALA A 1 87 ? -1.275 17.569 6.002 1.00 94.81 87 ALA A O 1
ATOM 674 N N . ARG A 1 88 ? -2.921 16.500 4.908 1.00 92.12 88 ARG A N 1
ATOM 675 C CA . ARG A 1 88 ? -2.812 17.229 3.642 1.00 92.12 88 ARG A CA 1
ATOM 676 C C . ARG A 1 88 ? -4.028 18.147 3.480 1.00 92.12 88 ARG A C 1
ATOM 678 O O . ARG A 1 88 ? -5.081 17.849 4.050 1.00 92.12 88 ARG A O 1
ATOM 685 N N . PRO A 1 89 ? -3.919 19.247 2.715 1.00 92.00 89 PRO A N 1
ATOM 686 C CA . PRO A 1 89 ? -5.095 20.012 2.319 1.00 92.00 89 PRO A CA 1
ATOM 687 C C . PRO A 1 89 ? -6.121 19.097 1.630 1.00 92.00 89 PRO A C 1
ATOM 689 O O . PRO A 1 89 ? -5.708 18.214 0.875 1.00 92.00 89 PRO A O 1
ATOM 692 N N . PRO A 1 90 ? -7.429 19.279 1.879 1.00 88.69 90 PRO A N 1
ATOM 693 C CA . PRO A 1 90 ? -8.458 18.516 1.181 1.00 88.69 90 PRO A CA 1
ATOM 694 C C . PRO A 1 90 ? -8.423 18.805 -0.325 1.00 88.69 90 PRO A C 1
ATOM 696 O O . PRO A 1 90 ? -8.011 19.889 -0.749 1.00 88.69 90 PRO A O 1
ATOM 699 N N . TRP A 1 91 ? -8.883 17.849 -1.129 1.00 88.31 91 TRP A N 1
ATOM 700 C CA . TRP A 1 91 ? -8.965 17.966 -2.586 1.00 88.31 91 TRP A CA 1
ATOM 701 C C . TRP A 1 91 ? -10.328 17.495 -3.097 1.00 88.31 91 TRP A C 1
ATOM 703 O O . TRP A 1 91 ? -11.133 16.940 -2.351 1.00 88.31 91 TRP A O 1
ATOM 713 N N . LEU A 1 92 ? -10.613 17.773 -4.368 1.00 87.00 92 LEU A N 1
ATOM 714 C CA . LEU A 1 92 ? -11.826 17.312 -5.039 1.00 87.00 92 LEU A CA 1
ATOM 715 C C . LEU A 1 92 ? -11.466 16.163 -5.983 1.00 87.00 92 LEU A C 1
ATOM 717 O O . LEU A 1 92 ? -10.600 16.327 -6.842 1.00 87.00 92 LEU A O 1
ATOM 721 N N . ALA A 1 93 ? -12.137 15.027 -5.825 1.00 80.38 93 ALA A N 1
ATOM 722 C CA . ALA A 1 93 ? -12.182 13.959 -6.816 1.00 80.38 93 ALA A CA 1
ATOM 723 C C . ALA A 1 93 ? -13.220 14.279 -7.907 1.00 80.38 93 ALA A C 1
ATOM 725 O O . ALA A 1 93 ? -14.138 15.073 -7.678 1.00 80.38 93 ALA A O 1
ATOM 726 N N . GLY A 1 94 ? -13.078 13.649 -9.080 1.00 64.62 94 GLY A N 1
ATOM 727 C CA . GLY A 1 94 ? -13.994 13.828 -10.215 1.00 64.62 94 GLY A CA 1
ATOM 728 C C . GLY A 1 94 ? -13.892 15.216 -10.848 1.00 64.62 94 GLY A C 1
ATOM 729 O O . GLY A 1 94 ? -14.851 15.984 -10.853 1.00 64.62 94 GLY A O 1
ATOM 730 N N . THR A 1 95 ? -12.699 15.587 -11.322 1.00 66.44 95 THR A N 1
ATOM 731 C CA . THR A 1 95 ? -12.432 16.914 -11.909 1.00 66.44 95 THR A CA 1
ATOM 732 C C . THR A 1 95 ? -12.714 16.989 -13.412 1.00 66.44 95 THR A C 1
ATOM 734 O O . THR A 1 95 ? -12.435 18.016 -14.037 1.00 66.44 95 THR A O 1
ATOM 737 N N . ALA A 1 96 ? -13.277 15.935 -14.013 1.00 75.75 96 ALA A N 1
ATOM 738 C CA . ALA A 1 96 ? -13.689 15.963 -15.409 1.00 75.75 96 ALA A CA 1
ATOM 739 C C . ALA A 1 96 ? -14.940 16.838 -15.608 1.00 75.75 96 ALA A C 1
ATOM 741 O O . ALA A 1 96 ? -15.792 16.985 -14.729 1.00 75.75 96 ALA A O 1
ATOM 742 N N . LEU A 1 97 ? -15.058 17.440 -16.794 1.00 75.62 97 LEU A N 1
ATOM 743 C CA . LEU A 1 97 ? -16.166 18.336 -17.114 1.00 75.62 97 LEU A CA 1
ATOM 744 C C . LEU A 1 97 ? -17.504 17.574 -17.077 1.00 75.62 97 LEU A C 1
ATOM 746 O O . LEU A 1 97 ? -17.731 16.680 -17.887 1.00 75.62 97 LEU A O 1
ATOM 750 N N . GLY A 1 98 ? -18.397 17.968 -16.165 1.00 76.25 98 GLY A N 1
ATOM 751 C CA . GLY A 1 98 ? -19.721 17.357 -15.993 1.00 76.25 98 GLY A CA 1
ATOM 752 C C . GLY A 1 98 ? -19.807 16.311 -14.878 1.00 76.25 98 GLY A C 1
ATOM 753 O O . GLY A 1 98 ? -20.910 15.857 -14.578 1.00 76.25 98 GLY A O 1
ATOM 754 N N . GLU A 1 99 ? -18.692 15.965 -14.232 1.00 79.31 99 GLU A N 1
ATOM 755 C CA . GLU A 1 99 ? -18.706 15.123 -13.035 1.00 79.31 99 GLU A CA 1
ATOM 756 C C . GLU A 1 99 ? -19.029 15.945 -11.783 1.00 79.31 99 GLU A C 1
ATOM 758 O O . GLU A 1 99 ? -18.657 17.114 -11.646 1.00 79.31 99 GLU A O 1
ATOM 763 N N . GLN A 1 100 ? -19.759 15.331 -10.850 1.00 78.81 100 GLN A N 1
ATOM 764 C CA . GLN A 1 100 ? -19.999 15.942 -9.552 1.00 78.81 100 GLN A CA 1
ATOM 765 C C . GLN A 1 100 ? -18.713 15.855 -8.729 1.00 78.81 100 GLN A C 1
ATOM 767 O O . GLN A 1 100 ? -18.326 14.771 -8.295 1.00 78.81 100 GLN A O 1
ATOM 772 N N . ALA A 1 101 ? -18.092 17.008 -8.479 1.00 83.19 101 ALA A N 1
ATOM 773 C CA . ALA A 1 101 ? -16.929 17.090 -7.610 1.00 83.19 101 ALA A CA 1
ATOM 774 C C . ALA A 1 101 ? -17.260 16.535 -6.217 1.00 83.19 101 ALA A C 1
ATOM 776 O O . ALA A 1 101 ? -18.249 16.936 -5.591 1.00 83.19 101 ALA A O 1
ATOM 777 N N . ALA A 1 102 ? -16.421 15.627 -5.725 1.00 84.75 102 ALA A N 1
ATOM 778 C CA . ALA A 1 102 ? -16.598 14.997 -4.426 1.00 84.75 102 ALA A CA 1
ATOM 779 C C . ALA A 1 102 ? -15.387 15.288 -3.527 1.00 84.75 102 ALA A C 1
ATOM 781 O O . ALA A 1 102 ? -14.253 15.073 -3.952 1.00 84.75 102 ALA A O 1
ATOM 782 N N . PRO A 1 103 ? -15.591 15.803 -2.302 1.00 87.00 103 PRO A N 1
ATOM 783 C CA . PRO A 1 103 ? -14.485 16.138 -1.422 1.00 87.00 103 PRO A CA 1
ATOM 784 C C . PRO A 1 103 ? -13.808 14.879 -0.884 1.00 87.00 103 PRO A C 1
ATOM 786 O O . PRO A 1 103 ? -14.465 13.958 -0.398 1.00 87.00 103 PRO A O 1
ATOM 789 N N . GLU A 1 104 ? -12.485 14.901 -0.904 1.00 92.12 104 GLU A N 1
ATOM 790 C CA . GLU A 1 104 ? -11.614 13.918 -0.282 1.00 92.12 104 GLU A CA 1
ATOM 791 C C . GLU A 1 104 ? -10.657 14.615 0.684 1.00 92.12 104 GLU A C 1
ATOM 793 O O . GLU A 1 104 ? -10.318 15.796 0.547 1.00 92.12 104 GLU A O 1
ATOM 798 N N . ALA A 1 105 ? -10.248 13.884 1.713 1.00 93.81 105 ALA A N 1
ATOM 799 C CA . ALA A 1 105 ? -9.357 14.397 2.740 1.00 93.81 105 ALA A CA 1
ATOM 800 C C . ALA A 1 105 ? -8.530 13.265 3.331 1.00 93.81 105 ALA A C 1
ATOM 802 O O . ALA A 1 105 ? -8.984 12.126 3.431 1.00 93.81 105 ALA A O 1
ATOM 803 N N . GLY A 1 106 ? -7.324 13.584 3.782 1.00 95.12 106 GLY A N 1
ATOM 804 C CA . GLY A 1 106 ? -6.442 12.599 4.381 1.00 95.12 106 GLY A CA 1
ATOM 805 C C . GLY A 1 106 ? -5.069 13.164 4.682 1.00 95.12 106 GLY A C 1
ATOM 806 O O . GLY A 1 106 ? -4.856 14.376 4.728 1.00 95.12 106 GLY A O 1
ATOM 807 N N . GLY A 1 107 ? -4.121 12.265 4.887 1.00 96.12 107 GLY A N 1
ATOM 808 C CA . GLY A 1 107 ? -2.746 12.614 5.178 1.00 96.12 107 GLY A CA 1
ATOM 809 C C . GLY A 1 107 ? -1.842 11.396 5.213 1.00 96.12 107 GLY A C 1
ATOM 810 O O . GLY A 1 107 ? -2.222 10.307 4.781 1.00 96.12 107 GLY A O 1
ATOM 811 N N . TYR A 1 108 ? -0.633 11.598 5.721 1.00 96.62 108 TYR A N 1
ATOM 812 C CA . TYR A 1 108 ? 0.350 10.537 5.889 1.00 96.62 108 TYR A CA 1
ATOM 813 C C . TYR A 1 108 ? 0.436 10.129 7.357 1.00 96.62 108 TYR A C 1
ATOM 815 O O . TYR A 1 108 ? 0.566 10.980 8.241 1.00 96.62 108 TYR A O 1
ATOM 823 N N . GLY A 1 109 ? 0.310 8.833 7.607 1.00 95.06 109 GLY A N 1
ATOM 824 C CA . GLY A 1 109 ? 0.561 8.179 8.883 1.00 95.06 109 GLY A CA 1
ATOM 825 C C . GLY A 1 109 ? 1.953 7.565 8.924 1.00 95.06 109 GLY A C 1
ATOM 826 O O . GLY A 1 109 ? 2.912 8.091 8.356 1.00 95.06 109 GLY A O 1
ATOM 827 N N . PHE A 1 110 ? 2.069 6.413 9.576 1.00 96.12 110 PHE A N 1
ATOM 828 C CA . PHE A 1 110 ? 3.331 5.682 9.652 1.00 96.12 110 PHE A CA 1
ATOM 829 C C . PHE A 1 110 ? 3.484 4.742 8.464 1.00 96.12 110 PHE A C 1
ATOM 831 O O . PHE A 1 110 ? 3.065 3.586 8.504 1.00 96.12 110 PHE A O 1
ATOM 838 N N . GLY A 1 111 ? 4.083 5.270 7.396 1.00 94.81 111 GLY A N 1
ATOM 839 C CA . GLY A 1 111 ? 4.293 4.515 6.166 1.00 94.81 111 GLY A CA 1
ATOM 840 C C . GLY A 1 111 ? 3.007 4.282 5.381 1.00 94.81 111 GLY A C 1
ATOM 841 O O . GLY A 1 111 ? 2.990 3.401 4.549 1.00 94.81 111 GLY A O 1
ATOM 842 N N . LEU A 1 112 ? 1.912 4.993 5.659 1.00 96.94 112 LEU A N 1
ATOM 843 C CA . LEU A 1 112 ? 0.623 4.782 4.998 1.00 96.94 112 LEU A CA 1
ATOM 844 C C . LEU A 1 112 ? -0.039 6.120 4.699 1.00 96.94 112 LEU A C 1
ATOM 846 O O . LEU A 1 112 ? -0.013 7.032 5.524 1.00 96.94 112 LEU A O 1
ATOM 850 N N . PHE A 1 113 ? -0.691 6.222 3.548 1.00 95.94 113 PHE A N 1
ATOM 851 C CA . PHE A 1 113 ? -1.686 7.258 3.310 1.00 95.94 113 PHE A CA 1
ATOM 852 C C . PHE A 1 113 ? -3.009 6.816 3.923 1.00 95.94 113 PHE A C 1
ATOM 854 O O . PHE A 1 113 ? -3.448 5.695 3.685 1.00 95.94 113 PHE A O 1
ATOM 861 N N . ALA A 1 114 ? -3.641 7.684 4.706 1.00 96.75 114 ALA A N 1
ATOM 862 C CA . ALA A 1 114 ? -4.927 7.411 5.337 1.00 96.75 114 ALA A CA 1
ATOM 863 C C . ALA A 1 114 ? -5.869 8.597 5.141 1.00 96.75 114 ALA A C 1
ATOM 865 O O . ALA A 1 114 ? -5.478 9.752 5.333 1.00 96.75 114 ALA A O 1
ATOM 866 N N . GLY A 1 115 ? -7.114 8.318 4.767 1.00 95.25 115 GLY A N 1
ATOM 867 C CA . GLY A 1 115 ? -8.082 9.358 4.452 1.00 95.25 115 GLY A CA 1
ATOM 868 C C . GLY A 1 115 ? -9.482 8.832 4.178 1.00 95.25 115 GLY A C 1
ATOM 869 O O . GLY A 1 115 ? -9.849 7.728 4.578 1.00 95.25 115 GLY A O 1
ATOM 870 N N . THR A 1 116 ? -10.268 9.657 3.500 1.00 94.00 116 THR A N 1
ATOM 871 C CA . THR A 1 116 ? -11.608 9.344 3.008 1.00 94.00 116 THR A CA 1
ATOM 872 C C . THR A 1 116 ? -11.633 9.556 1.502 1.00 94.00 116 THR A C 1
ATOM 874 O O . THR A 1 116 ? -11.301 10.648 1.045 1.00 94.00 116 THR A O 1
ATOM 877 N N . ALA A 1 117 ? -12.046 8.526 0.766 1.00 90.50 117 ALA A N 1
ATOM 878 C CA . ALA A 1 117 ? -12.272 8.574 -0.673 1.00 90.50 117 ALA A CA 1
ATOM 879 C C . ALA A 1 117 ? -13.769 8.688 -0.986 1.00 90.50 117 ALA A C 1
ATOM 881 O O . ALA A 1 117 ? -14.620 8.084 -0.315 1.00 90.50 117 ALA A O 1
ATOM 882 N N . ALA A 1 118 ? -14.093 9.451 -2.025 1.00 88.50 118 ALA A N 1
ATOM 883 C CA . ALA A 1 118 ? -15.460 9.687 -2.457 1.00 88.50 118 ALA A CA 1
ATOM 884 C C . ALA A 1 118 ? -16.155 8.365 -2.830 1.00 88.50 118 ALA A C 1
ATOM 886 O O . ALA A 1 118 ? -15.618 7.536 -3.559 1.00 88.50 118 ALA A O 1
ATOM 887 N N . GLY A 1 119 ? -17.348 8.118 -2.281 1.00 88.00 119 GLY A N 1
ATOM 888 C CA . GLY A 1 119 ? -18.108 6.876 -2.510 1.00 88.00 119 GLY A CA 1
ATOM 889 C C . GLY A 1 119 ? -17.526 5.607 -1.859 1.00 88.00 119 GLY A C 1
ATOM 890 O O . GLY A 1 119 ? -18.234 4.603 -1.723 1.00 88.00 119 GLY A O 1
ATOM 891 N N . LEU A 1 120 ? -16.274 5.631 -1.393 1.00 90.00 120 LEU A N 1
ATOM 892 C CA . LEU A 1 120 ? -1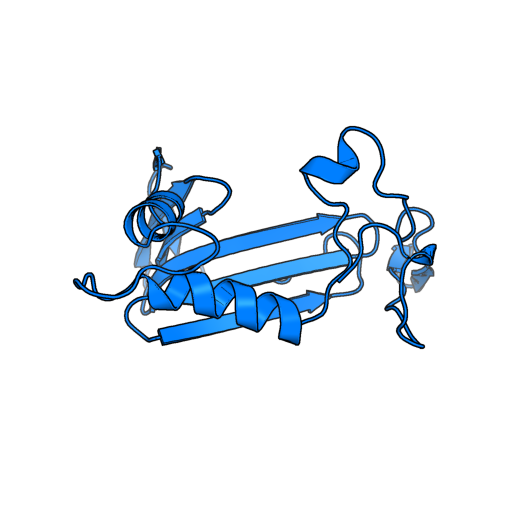5.609 4.495 -0.747 1.00 90.00 120 LEU A CA 1
ATOM 893 C C . LEU A 1 120 ? -15.539 4.617 0.781 1.00 90.00 120 LEU A C 1
ATOM 895 O O . LEU A 1 120 ? -15.552 3.596 1.469 1.00 90.00 120 LEU A O 1
ATOM 899 N N . GLY A 1 121 ? -15.558 5.838 1.316 1.00 93.44 121 GLY A N 1
ATOM 900 C CA . GLY A 1 121 ? -15.405 6.082 2.747 1.00 93.44 121 GLY A CA 1
ATOM 901 C C . GLY A 1 121 ? -13.940 6.001 3.164 1.00 93.44 121 GLY A C 1
ATOM 902 O O . GLY A 1 121 ? -13.056 6.415 2.413 1.00 93.44 121 GLY A O 1
ATOM 903 N N . ARG A 1 122 ? -13.673 5.498 4.373 1.00 95.25 122 ARG A N 1
ATOM 904 C CA . ARG A 1 122 ? -12.312 5.417 4.905 1.00 95.25 122 ARG A CA 1
ATOM 905 C C . ARG A 1 122 ? -11.442 4.493 4.059 1.00 95.25 122 ARG A C 1
ATOM 907 O O . ARG A 1 122 ? -11.787 3.331 3.852 1.00 95.25 122 ARG A O 1
ATOM 914 N N . ILE A 1 123 ? -10.289 5.003 3.645 1.00 96.31 123 ILE A N 1
ATOM 915 C CA . ILE A 1 123 ? -9.323 4.297 2.811 1.00 96.31 123 ILE A CA 1
ATOM 916 C C . ILE A 1 123 ? -7.910 4.452 3.373 1.00 96.31 123 ILE A C 1
ATOM 918 O O . ILE A 1 123 ? -7.547 5.503 3.908 1.00 96.31 123 ILE A O 1
ATOM 922 N N . VAL A 1 124 ? -7.120 3.388 3.257 1.00 97.62 124 VAL A N 1
ATOM 923 C CA . VAL A 1 124 ? -5.703 3.361 3.627 1.00 97.62 124 VAL A CA 1
ATOM 924 C C . VAL A 1 124 ? -4.900 2.753 2.489 1.00 97.62 124 VAL A C 1
ATOM 926 O O . VAL A 1 124 ? -5.352 1.782 1.883 1.00 97.62 124 VAL A O 1
ATOM 929 N N . GLN A 1 125 ? -3.750 3.339 2.154 1.00 96.06 125 GLN A N 1
ATOM 930 C CA . GLN A 1 125 ? -3.026 3.010 0.929 1.00 96.06 125 GLN A CA 1
ATOM 931 C C . GLN A 1 125 ? -1.510 3.181 1.047 1.00 96.06 125 GLN A C 1
ATOM 933 O O . GLN A 1 125 ? -1.010 3.967 1.853 1.00 96.06 125 GLN A O 1
ATOM 938 N N . HIS A 1 126 ? -0.783 2.497 0.166 1.00 94.88 126 HIS A N 1
ATOM 939 C CA . HIS A 1 126 ? 0.624 2.753 -0.115 1.00 94.88 126 HIS A CA 1
ATOM 940 C C . HIS A 1 126 ? 0.919 2.446 -1.585 1.00 94.88 126 HIS A C 1
ATOM 942 O O . HIS A 1 126 ? 0.576 1.373 -2.085 1.00 94.88 126 HIS A O 1
ATOM 948 N N . ALA A 1 127 ? 1.594 3.374 -2.257 1.00 92.38 127 ALA A N 1
ATOM 949 C CA . ALA A 1 127 ? 2.134 3.179 -3.598 1.00 92.38 127 ALA A CA 1
ATOM 950 C C . ALA A 1 127 ? 3.638 2.893 -3.526 1.00 92.38 127 ALA A C 1
ATOM 952 O O . ALA A 1 127 ? 4.329 3.456 -2.678 1.00 92.38 127 ALA A O 1
ATOM 953 N N . GLY A 1 128 ? 4.147 2.045 -4.409 1.00 90.88 128 GLY A N 1
ATOM 954 C CA . GLY A 1 128 ? 5.571 1.792 -4.584 1.00 90.88 128 GLY A CA 1
ATOM 955 C C . GLY A 1 128 ? 5.970 2.019 -6.034 1.00 90.88 128 GLY A C 1
ATOM 956 O O . GLY A 1 128 ? 5.220 1.709 -6.958 1.00 90.88 128 GLY A O 1
ATOM 957 N N . GLY A 1 129 ? 7.161 2.570 -6.232 1.00 89.81 129 GLY A N 1
ATOM 958 C CA . GLY A 1 129 ? 7.713 2.817 -7.554 1.00 89.81 129 GLY A CA 1
ATOM 959 C C . GLY A 1 129 ? 9.215 2.617 -7.525 1.00 89.81 129 GLY A C 1
ATOM 960 O O . GLY A 1 129 ? 9.911 3.252 -6.736 1.00 89.81 129 GLY A O 1
ATOM 961 N N . LEU A 1 130 ? 9.694 1.731 -8.385 1.00 88.75 130 LEU A N 1
ATOM 962 C CA . LEU A 1 130 ? 11.108 1.516 -8.647 1.00 88.75 130 LEU A CA 1
ATOM 963 C C . LEU A 1 130 ? 11.325 1.494 -10.163 1.00 88.75 130 LEU A C 1
ATOM 965 O O . LEU A 1 130 ? 10.372 1.270 -10.918 1.00 88.75 130 LEU A O 1
ATOM 969 N N . PRO A 1 131 ? 12.561 1.694 -10.640 1.00 90.44 131 PRO A N 1
ATOM 970 C CA . PRO A 1 131 ? 12.895 1.346 -12.012 1.00 90.44 131 PRO A CA 1
ATOM 971 C C . PRO A 1 131 ? 12.395 -0.070 -12.331 1.00 90.44 131 PRO A C 1
ATOM 973 O O . PRO A 1 131 ? 12.628 -1.016 -11.578 1.00 90.44 131 PRO A O 1
ATOM 976 N N . GLY A 1 132 ? 11.635 -0.198 -13.415 1.00 92.00 132 GLY A N 1
ATOM 977 C CA . GLY A 1 132 ? 11.087 -1.455 -13.904 1.00 92.00 132 GLY A CA 1
ATOM 978 C C . GLY A 1 132 ? 9.819 -1.927 -13.199 1.00 92.00 132 GLY A C 1
ATOM 979 O O . GLY A 1 132 ? 9.196 -2.867 -13.688 1.00 92.00 132 GLY A O 1
ATOM 980 N N . PHE A 1 133 ? 9.391 -1.296 -12.098 1.00 91.88 133 PHE A N 1
ATOM 981 C CA . PHE A 1 133 ? 8.260 -1.781 -11.305 1.00 91.88 133 PHE A CA 1
ATOM 982 C C . PHE A 1 133 ? 7.366 -0.674 -10.737 1.00 91.88 133 PHE A C 1
ATOM 984 O O . PHE A 1 133 ? 7.808 0.391 -10.307 1.00 91.88 133 PHE A O 1
ATOM 991 N N . GLY A 1 134 ? 6.079 -0.990 -10.645 1.00 92.25 134 GLY A N 1
ATOM 992 C CA . GLY A 1 134 ? 5.081 -0.234 -9.906 1.00 92.25 134 GLY A CA 1
ATOM 993 C C . GLY A 1 134 ? 4.275 -1.164 -9.008 1.00 92.25 134 GLY A C 1
ATOM 994 O O . GLY A 1 134 ? 3.996 -2.313 -9.358 1.00 92.25 134 GLY A O 1
ATOM 995 N N . SER A 1 135 ? 3.889 -0.674 -7.840 1.00 92.31 135 SER A N 1
ATOM 996 C CA . SER A 1 135 ? 3.000 -1.388 -6.935 1.00 92.31 135 SER A CA 1
ATOM 997 C C . SER A 1 135 ? 2.019 -0.443 -6.273 1.00 92.31 135 SER A C 1
ATOM 999 O O . SER A 1 135 ? 2.283 0.744 -6.074 1.00 92.31 135 SER A O 1
ATOM 1001 N N . HIS A 1 136 ? 0.866 -0.983 -5.913 1.00 93.81 136 HIS A N 1
ATOM 1002 C CA . HIS A 1 136 ? -0.077 -0.276 -5.080 1.00 93.81 136 HIS A CA 1
ATOM 1003 C C . HIS A 1 136 ? -0.878 -1.250 -4.244 1.00 93.81 136 HIS A C 1
ATOM 1005 O O . HIS A 1 136 ? -1.275 -2.323 -4.700 1.00 93.81 136 HIS A O 1
ATOM 1011 N N . MET A 1 137 ? -1.159 -0.834 -3.022 1.00 94.50 137 MET A N 1
ATOM 1012 C CA . MET A 1 137 ? -2.074 -1.513 -2.128 1.00 94.50 137 MET A CA 1
ATOM 1013 C C . MET A 1 137 ? -2.998 -0.494 -1.490 1.00 94.50 137 MET A C 1
ATOM 1015 O O . MET A 1 137 ? -2.571 0.587 -1.091 1.00 94.50 137 MET A O 1
ATOM 1019 N N . ALA A 1 138 ? -4.276 -0.840 -1.440 1.00 96.19 138 ALA A N 1
ATOM 1020 C CA . ALA A 1 138 ? -5.327 -0.040 -0.846 1.00 96.19 138 ALA A CA 1
ATOM 1021 C C . ALA A 1 138 ? -6.292 -0.951 -0.102 1.00 96.19 138 ALA A C 1
ATOM 1023 O O . ALA A 1 138 ? -6.578 -2.054 -0.561 1.00 96.19 138 ALA A O 1
ATOM 1024 N N . TRP A 1 139 ? -6.832 -0.494 1.016 1.00 97.94 139 TRP A N 1
ATOM 1025 C CA . TRP A 1 139 ? -7.886 -1.214 1.712 1.00 97.94 139 TRP A CA 1
ATOM 1026 C C . TRP A 1 139 ? -8.886 -0.274 2.366 1.00 97.94 139 TRP A C 1
ATOM 1028 O O . TRP A 1 139 ? -8.595 0.887 2.660 1.00 97.94 139 TRP A O 1
ATOM 1038 N N . LEU A 1 140 ? -10.087 -0.808 2.564 1.00 97.69 140 LEU A N 1
ATOM 1039 C CA . LEU A 1 140 ? -11.241 -0.145 3.150 1.00 97.69 140 LEU A CA 1
ATOM 1040 C C . LEU A 1 140 ? -11.556 -0.843 4.479 1.00 97.69 140 LEU A C 1
ATOM 1042 O O . LEU A 1 140 ? -12.255 -1.860 4.473 1.00 97.69 140 LEU A O 1
ATOM 1046 N N . PRO A 1 141 ? -11.058 -0.327 5.620 1.00 97.00 141 PRO A N 1
ATOM 1047 C CA . PRO A 1 141 ? -11.247 -0.968 6.921 1.00 97.00 141 PRO A CA 1
ATOM 1048 C C . PRO A 1 141 ? -12.710 -1.236 7.280 1.00 97.00 141 PRO A C 1
ATOM 1050 O O . PRO A 1 141 ? -13.019 -2.246 7.898 1.00 97.00 141 PRO A O 1
ATOM 1053 N N . ASP A 1 142 ? -13.618 -0.353 6.859 1.00 96.06 142 ASP A N 1
ATOM 1054 C CA . ASP A 1 142 ? -15.048 -0.458 7.175 1.00 96.06 142 ASP A CA 1
ATOM 1055 C C . ASP A 1 142 ? -15.787 -1.485 6.304 1.00 96.06 142 ASP A C 1
ATOM 1057 O O . ASP A 1 142 ? -16.950 -1.790 6.561 1.00 96.06 142 ASP A O 1
ATOM 1061 N N . ARG A 1 143 ? -15.129 -2.005 5.261 1.00 96.38 143 ARG A N 1
ATOM 1062 C CA . ARG A 1 143 ? -15.690 -2.984 4.318 1.00 96.38 143 ARG A CA 1
ATOM 1063 C C . ARG A 1 143 ? -14.945 -4.315 4.314 1.00 96.38 143 ARG A C 1
ATOM 1065 O O . ARG A 1 143 ? -15.301 -5.173 3.515 1.00 96.38 143 ARG A O 1
ATOM 1072 N N . ASP A 1 144 ? -13.915 -4.455 5.151 1.00 96.88 144 ASP A N 1
ATOM 1073 C CA . ASP A 1 144 ? -13.028 -5.624 5.193 1.00 96.88 144 ASP A CA 1
ATOM 1074 C C . ASP A 1 144 ? -12.520 -6.038 3.794 1.00 96.88 144 ASP A C 1
ATOM 1076 O O . ASP A 1 144 ? -12.546 -7.201 3.398 1.00 96.88 144 ASP A O 1
ATOM 1080 N N . LEU A 1 145 ? -12.116 -5.042 2.994 1.00 97.25 145 LEU A N 1
ATOM 1081 C CA . LEU A 1 145 ? -11.735 -5.216 1.591 1.00 97.25 145 LEU A CA 1
ATOM 1082 C C . LEU A 1 145 ? -10.345 -4.641 1.330 1.00 97.25 145 LEU A C 1
ATOM 1084 O O . LEU A 1 145 ? -10.087 -3.485 1.663 1.00 97.25 145 LEU A O 1
ATOM 1088 N N . GLY A 1 146 ? -9.488 -5.415 0.663 1.00 96.88 146 GLY A N 1
ATOM 1089 C CA . GLY A 1 146 ? -8.172 -4.990 0.190 1.00 96.88 146 GLY A CA 1
ATOM 1090 C C . GLY A 1 146 ? -7.980 -5.249 -1.305 1.00 96.88 146 GLY A C 1
ATOM 1091 O O . GLY A 1 146 ? -8.467 -6.243 -1.838 1.00 96.88 146 GLY A O 1
ATOM 1092 N N . VAL A 1 147 ? -7.250 -4.360 -1.972 1.00 95.88 147 VAL A N 1
ATOM 1093 C CA . VAL A 1 147 ? -6.848 -4.462 -3.379 1.00 95.88 147 VAL A CA 1
ATOM 1094 C C . VAL A 1 147 ? -5.345 -4.244 -3.468 1.00 95.88 147 VAL A C 1
ATOM 1096 O O . VAL A 1 147 ? -4.809 -3.301 -2.885 1.00 95.88 147 VAL A O 1
ATOM 1099 N N . ILE A 1 148 ? -4.666 -5.123 -4.201 1.00 95.88 148 ILE A N 1
ATOM 110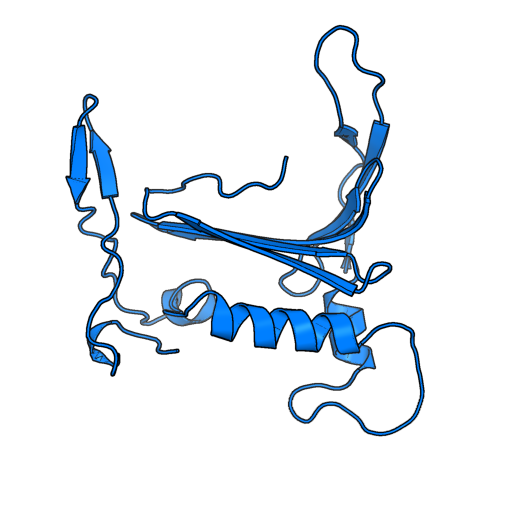0 C CA . ILE A 1 148 ? -3.221 -5.081 -4.417 1.00 95.88 148 ILE A CA 1
ATOM 1101 C C . ILE A 1 148 ? -2.977 -5.257 -5.910 1.00 95.88 148 ILE A C 1
ATOM 1103 O O . ILE A 1 148 ? -3.519 -6.176 -6.525 1.00 95.88 148 ILE A O 1
ATOM 1107 N N . ALA A 1 149 ? -2.149 -4.392 -6.481 1.00 93.88 149 ALA A N 1
ATOM 1108 C CA . ALA A 1 149 ? -1.757 -4.442 -7.876 1.00 93.88 149 ALA A CA 1
ATOM 1109 C C . ALA A 1 149 ? -0.241 -4.294 -8.000 1.00 93.88 149 ALA A C 1
ATOM 1111 O O . ALA A 1 149 ? 0.371 -3.444 -7.351 1.00 93.88 149 ALA A O 1
ATOM 1112 N N . PHE A 1 150 ? 0.347 -5.115 -8.866 1.00 93.69 150 PHE A N 1
ATOM 1113 C CA . PHE A 1 150 ? 1.732 -5.000 -9.301 1.00 93.69 150 PHE A CA 1
ATOM 1114 C C . PHE A 1 150 ? 1.774 -4.794 -10.805 1.00 93.69 150 PHE A C 1
ATOM 1116 O O . PHE A 1 150 ? 0.983 -5.376 -11.546 1.00 93.69 150 PHE A O 1
ATOM 1123 N N . ALA A 1 151 ? 2.736 -4.001 -11.243 1.00 92.75 151 ALA A N 1
ATOM 1124 C CA . ALA A 1 151 ? 3.055 -3.787 -12.636 1.00 92.75 151 ALA A CA 1
ATOM 1125 C C . ALA A 1 151 ? 4.570 -3.858 -12.804 1.00 92.75 151 ALA A C 1
ATOM 1127 O O . ALA A 1 151 ? 5.330 -3.374 -11.970 1.00 92.75 151 ALA A O 1
ATOM 1128 N N . ASN A 1 152 ? 5.015 -4.461 -13.896 1.00 93.44 152 ASN A N 1
ATOM 1129 C CA . ASN A 1 152 ? 6.427 -4.630 -14.206 1.00 93.44 152 ASN A CA 1
ATOM 1130 C C . ASN A 1 152 ? 6.895 -3.628 -15.269 1.00 93.44 152 ASN A C 1
ATOM 1132 O O . ASN A 1 152 ? 7.617 -3.967 -16.203 1.00 93.44 152 ASN A O 1
ATOM 1136 N N . ARG A 1 153 ? 6.447 -2.380 -15.103 1.00 90.50 153 ARG A N 1
ATOM 1137 C CA . ARG A 1 153 ? 6.882 -1.218 -15.872 1.00 90.50 153 ARG A CA 1
ATOM 1138 C C . ARG A 1 153 ? 7.366 -0.127 -14.917 1.00 90.50 153 ARG A C 1
ATOM 1140 O O . ARG A 1 153 ? 6.740 0.094 -13.879 1.00 90.50 153 ARG A O 1
ATOM 1147 N N . THR A 1 154 ? 8.438 0.567 -15.297 1.00 88.62 154 THR A N 1
ATOM 1148 C CA . THR A 1 154 ? 9.016 1.716 -14.592 1.00 88.62 154 THR A CA 1
ATOM 1149 C C . THR A 1 154 ? 7.936 2.712 -14.200 1.00 88.62 154 THR A C 1
ATOM 1151 O O . THR A 1 154 ? 7.222 3.234 -15.057 1.00 88.62 154 THR A O 1
ATOM 1154 N N . TYR A 1 155 ? 7.804 2.932 -12.888 1.00 80.12 155 TYR A N 1
ATOM 1155 C CA . TYR A 1 155 ? 6.833 3.851 -12.287 1.00 80.12 155 TYR A CA 1
ATOM 1156 C C . TYR A 1 155 ? 5.403 3.673 -12.799 1.00 80.12 155 TYR A C 1
ATOM 1158 O O . TYR A 1 155 ? 4.638 4.637 -12.855 1.00 80.12 155 TYR A O 1
ATOM 1166 N N . ALA A 1 156 ? 5.036 2.446 -13.182 1.00 80.62 156 ALA A N 1
ATOM 1167 C CA . ALA A 1 156 ? 3.687 2.152 -13.616 1.00 80.62 156 ALA A CA 1
ATOM 1168 C C . ALA A 1 156 ? 2.720 2.583 -12.510 1.00 80.62 156 ALA A C 1
ATOM 1170 O O . ALA A 1 156 ? 2.811 2.062 -11.390 1.00 80.62 156 ALA A O 1
ATOM 1171 N N . PRO A 1 157 ? 1.812 3.532 -12.791 1.00 66.56 157 PRO A N 1
ATOM 1172 C CA . PRO A 1 157 ? 0.870 3.982 -11.797 1.00 66.56 157 PRO A CA 1
ATOM 1173 C C . PRO A 1 157 ? -0.143 2.856 -11.633 1.00 66.56 157 PRO A C 1
ATOM 1175 O O . PRO A 1 157 ? -1.149 2.789 -12.330 1.00 66.56 157 PRO A O 1
ATOM 1178 N N . ALA A 1 158 ? 0.123 1.953 -10.694 1.00 62.56 158 ALA A N 1
ATOM 1179 C CA . ALA A 1 158 ? -0.847 0.981 -10.210 1.00 62.56 158 ALA A CA 1
ATOM 1180 C C . ALA A 1 158 ? -1.917 1.688 -9.350 1.00 62.56 158 ALA A C 1
ATOM 1182 O O . ALA A 1 158 ? -2.373 1.154 -8.350 1.00 62.56 158 ALA A O 1
ATOM 1183 N N . VAL A 1 159 ? -2.272 2.931 -9.687 1.00 58.31 159 VAL A N 1
ATOM 1184 C CA . VAL A 1 159 ? -3.184 3.753 -8.901 1.00 58.31 159 VAL A CA 1
ATOM 1185 C C . VAL A 1 159 ? -4.590 3.161 -8.969 1.00 58.31 159 VAL A C 1
ATOM 1187 O O . VAL A 1 159 ? -5.075 2.830 -10.054 1.00 58.31 159 VAL A O 1
ATOM 1190 N N . PRO A 1 160 ? -5.272 3.011 -7.830 1.00 49.84 160 PRO A N 1
ATOM 1191 C CA . PRO A 1 160 ? -6.701 2.842 -7.822 1.00 49.84 160 PRO A CA 1
ATOM 1192 C C . PRO A 1 160 ? -7.281 4.247 -7.966 1.00 49.84 160 PRO A C 1
ATOM 1194 O O . PRO A 1 160 ? -7.250 4.996 -6.997 1.00 49.84 160 PRO A O 1
ATOM 1197 N N . ILE A 1 161 ? -7.786 4.533 -9.171 1.00 46.38 161 ILE A N 1
ATOM 1198 C CA . ILE A 1 161 ? -8.609 5.693 -9.571 1.00 46.38 161 ILE A CA 1
ATOM 1199 C C . ILE A 1 161 ? -8.034 7.088 -9.286 1.00 46.38 161 ILE A C 1
ATOM 1201 O O . ILE A 1 161 ? -8.027 7.538 -8.125 1.00 46.38 161 ILE A O 1
#

pLDDT: mean 89.32, std 9.31, range [46.38, 97.94]

Foldseek 3Di:
DDQAPVPDPDPDDDFFWEQDPNDTDGFPCSRPGLDDPNVVAPRDDDDPVVVVVVVLLLLVLPDPDDDDADPPDGSVVSVQQQAAPDWDPWDWPPPDPPGDTDIWTWHGGNQWTWTQDPPQGTKIKHWDFDRQKTKIKMDRSVVSDIDIDIDRYGNPCPDDD